Protein AF-A0A6A6PUF9-F1 (afdb_monomer_lite)

Structure (mmCIF, N/CA/C/O backbone):
data_AF-A0A6A6PUF9-F1
#
_entry.id   AF-A0A6A6PUF9-F1
#
loop_
_atom_site.group_PDB
_atom_site.id
_atom_site.type_symbol
_atom_site.label_atom_id
_atom_site.label_alt_id
_atom_site.label_comp_id
_atom_site.label_asym_id
_atom_site.label_entity_id
_atom_site.label_seq_id
_atom_site.pdbx_PDB_ins_code
_atom_site.Cartn_x
_atom_site.Cartn_y
_atom_site.Cartn_z
_atom_site.occupancy
_atom_site.B_iso_or_equiv
_atom_site.auth_seq_id
_atom_site.auth_comp_id
_atom_site.auth_asym_id
_atom_site.auth_atom_id
_atom_site.pdbx_PDB_model_num
ATOM 1 N N . MET A 1 1 ? 23.390 5.758 -29.107 1.00 37.31 1 MET A N 1
ATOM 2 C CA . MET A 1 1 ? 22.254 6.069 -28.213 1.00 37.31 1 MET A CA 1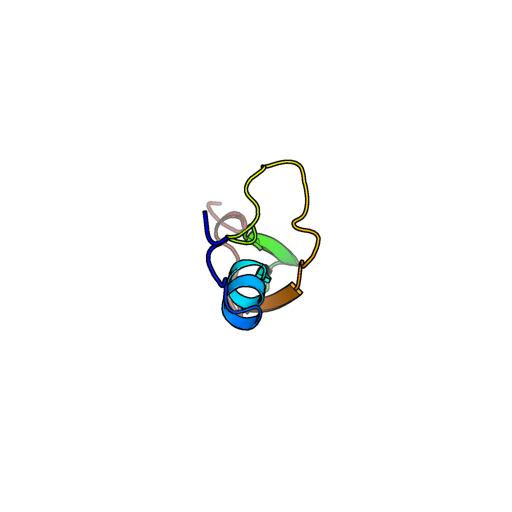
ATOM 3 C C . MET A 1 1 ? 22.435 5.187 -26.984 1.00 37.31 1 MET A C 1
ATOM 5 O O . MET A 1 1 ? 22.137 4.005 -27.063 1.00 37.31 1 MET A O 1
ATOM 9 N N . HIS A 1 2 ? 23.077 5.683 -25.922 1.00 38.00 2 HIS A N 1
ATOM 10 C CA . HIS A 1 2 ? 23.239 4.896 -24.692 1.00 38.00 2 HIS A CA 1
ATOM 11 C C . HIS A 1 2 ? 21.862 4.760 -24.027 1.00 38.00 2 HIS A C 1
ATOM 13 O O . HIS A 1 2 ? 21.208 5.792 -23.849 1.00 38.00 2 HIS A O 1
ATOM 19 N N . PRO A 1 3 ? 21.384 3.550 -23.676 1.00 51.09 3 PRO A N 1
ATOM 20 C CA . PRO A 1 3 ? 20.232 3.457 -22.793 1.00 51.09 3 PRO A CA 1
ATOM 21 C C . PRO A 1 3 ? 20.618 4.136 -21.475 1.00 51.09 3 PRO A C 1
ATOM 23 O O . PRO A 1 3 ? 21.766 3.978 -21.040 1.00 51.09 3 PRO A O 1
ATOM 26 N N . PRO A 1 4 ? 19.725 4.912 -20.838 1.00 55.66 4 PRO A N 1
ATOM 27 C CA . PRO A 1 4 ? 20.028 5.442 -19.523 1.00 55.66 4 PRO A CA 1
ATOM 28 C C . PRO A 1 4 ? 20.363 4.255 -18.630 1.00 55.66 4 PRO A C 1
ATOM 30 O O . PRO A 1 4 ? 19.627 3.268 -18.592 1.00 55.66 4 PRO A O 1
ATOM 33 N N . SER A 1 5 ? 21.505 4.319 -17.961 1.00 57.44 5 SER A N 1
ATOM 34 C CA . SER A 1 5 ? 21.876 3.401 -16.897 1.00 57.44 5 SER A CA 1
ATOM 35 C C . SER A 1 5 ? 20.916 3.632 -15.734 1.00 57.44 5 SER A C 1
ATOM 37 O O . SER A 1 5 ? 21.235 4.297 -14.752 1.00 57.44 5 SER A O 1
ATOM 39 N N . TYR A 1 6 ? 19.683 3.141 -15.864 1.00 57.00 6 TYR A N 1
ATOM 40 C CA . TYR A 1 6 ? 18.739 3.107 -14.765 1.00 57.00 6 TYR A CA 1
ATOM 41 C C . TYR A 1 6 ? 19.367 2.203 -13.714 1.00 57.00 6 TYR A C 1
ATOM 43 O O . TYR A 1 6 ? 19.475 0.991 -13.907 1.00 57.00 6 TYR A O 1
ATOM 51 N N . ASN A 1 7 ? 19.848 2.808 -12.632 1.00 62.81 7 ASN A N 1
ATOM 52 C CA . ASN A 1 7 ? 20.345 2.075 -11.484 1.00 62.81 7 ASN A CA 1
ATOM 53 C C . ASN A 1 7 ? 19.242 1.086 -11.089 1.00 62.81 7 ASN A C 1
ATOM 55 O O . ASN A 1 7 ? 18.118 1.502 -10.814 1.00 62.81 7 ASN A O 1
ATOM 59 N N . PHE A 1 8 ? 19.515 -0.218 -11.128 1.00 61.12 8 PHE A N 1
ATOM 60 C CA . PHE A 1 8 ? 18.497 -1.244 -10.880 1.00 61.12 8 PHE A CA 1
ATOM 61 C C . PHE A 1 8 ? 17.765 -0.995 -9.549 1.00 61.12 8 PHE A C 1
ATOM 63 O O . PHE A 1 8 ? 16.555 -1.158 -9.467 1.00 61.12 8 PHE A O 1
ATOM 70 N N . ILE A 1 9 ? 18.475 -0.470 -8.547 1.00 59.66 9 ILE A N 1
ATOM 71 C CA . ILE A 1 9 ? 17.923 -0.063 -7.248 1.00 59.66 9 ILE A CA 1
ATOM 72 C C . ILE A 1 9 ? 16.927 1.106 -7.371 1.00 59.66 9 ILE A C 1
ATOM 74 O O . ILE A 1 9 ? 15.865 1.079 -6.754 1.00 59.66 9 ILE A O 1
ATOM 78 N N . GLU A 1 10 ? 17.223 2.114 -8.193 1.00 62.66 10 GLU A N 1
ATOM 79 C CA . GLU A 1 10 ? 16.298 3.219 -8.488 1.00 62.66 10 GLU A CA 1
ATOM 80 C C . GLU A 1 10 ? 15.048 2.725 -9.227 1.00 62.66 10 GLU A C 1
ATOM 82 O O . GLU A 1 10 ? 13.937 3.176 -8.946 1.00 62.66 10 GLU A O 1
ATOM 87 N N . LEU A 1 11 ? 15.212 1.773 -10.150 1.00 62.56 11 LEU A N 1
ATOM 88 C CA . LEU A 1 11 ? 14.095 1.145 -10.852 1.00 62.56 11 LEU A CA 1
ATOM 89 C C . LEU A 1 11 ? 13.228 0.325 -9.887 1.00 62.56 11 LEU A C 1
ATOM 91 O O . LEU A 1 11 ? 12.009 0.458 -9.916 1.00 62.56 11 LEU A O 1
ATOM 95 N N . VAL A 1 12 ? 13.841 -0.457 -8.996 1.00 62.91 12 VAL A N 1
ATOM 96 C CA . VAL A 1 12 ? 13.143 -1.243 -7.968 1.00 62.91 12 VAL A CA 1
ATOM 97 C C . VAL A 1 12 ? 12.382 -0.333 -7.005 1.00 62.91 12 VAL A C 1
ATOM 99 O O . VAL A 1 12 ? 11.210 -0.590 -6.754 1.00 62.91 12 VAL A O 1
ATOM 102 N N . ASN A 1 13 ? 12.983 0.769 -6.540 1.00 66.06 13 ASN A N 1
ATOM 103 C CA . ASN A 1 13 ? 12.302 1.753 -5.689 1.00 66.06 13 ASN A CA 1
ATOM 104 C C . ASN A 1 13 ? 11.123 2.434 -6.402 1.00 66.06 13 ASN A C 1
ATOM 106 O O . ASN A 1 13 ? 10.082 2.673 -5.793 1.00 66.06 13 ASN A O 1
ATOM 110 N N . LYS A 1 14 ? 11.244 2.701 -7.707 1.00 69.38 14 LYS A N 1
ATOM 111 C CA . LYS A 1 14 ? 10.135 3.219 -8.526 1.00 69.38 14 LYS A CA 1
ATOM 112 C C . LYS A 1 14 ? 9.092 2.146 -8.845 1.00 69.38 14 LYS A C 1
ATOM 114 O O . LYS A 1 14 ? 7.958 2.488 -9.171 1.00 69.38 14 LYS A O 1
ATOM 119 N N . CYS A 1 15 ? 9.440 0.868 -8.729 1.00 76.81 15 CYS A N 1
ATOM 120 C CA . CYS A 1 15 ? 8.559 -0.271 -8.961 1.00 76.81 15 CYS A CA 1
ATOM 121 C C . CYS A 1 15 ? 7.978 -0.907 -7.699 1.00 76.81 15 CYS A C 1
ATOM 123 O O . CYS A 1 15 ? 7.555 -2.064 -7.723 1.00 76.81 15 CYS A O 1
ATOM 125 N N . VAL A 1 16 ? 7.886 -0.140 -6.615 1.00 77.06 16 VAL A N 1
ATOM 126 C CA . VAL A 1 16 ? 7.176 -0.575 -5.415 1.00 77.06 16 VAL A CA 1
ATOM 127 C C . VAL A 1 16 ? 5.696 -0.217 -5.530 1.00 77.06 16 VAL A C 1
ATOM 129 O O . VAL A 1 16 ? 5.346 0.951 -5.683 1.00 77.06 16 VAL A O 1
ATOM 132 N N . GLN A 1 17 ? 4.822 -1.213 -5.435 1.00 81.00 17 GLN A N 1
ATOM 133 C CA . GLN A 1 17 ? 3.407 -1.019 -5.141 1.00 81.00 17 GLN A CA 1
ATOM 134 C C . GLN A 1 17 ? 3.241 -0.935 -3.625 1.00 81.00 17 GLN A C 1
ATOM 136 O O . GLN A 1 17 ? 3.722 -1.802 -2.892 1.00 81.00 17 GLN A O 1
ATOM 141 N N . ILE A 1 18 ? 2.558 0.104 -3.152 1.00 84.50 18 ILE A N 1
ATOM 142 C CA . ILE A 1 18 ? 2.315 0.290 -1.723 1.00 84.50 18 ILE A CA 1
ATOM 143 C C . ILE A 1 18 ? 0.859 -0.060 -1.439 1.00 84.50 18 ILE A C 1
ATOM 145 O O . ILE A 1 18 ? -0.046 0.530 -2.017 1.00 84.50 18 ILE A O 1
ATOM 149 N N . THR A 1 19 ? 0.625 -1.036 -0.565 1.00 86.81 19 THR A N 1
ATOM 150 C CA . THR A 1 19 ? -0.718 -1.364 -0.077 1.00 86.81 19 THR A CA 1
ATOM 151 C C . THR A 1 19 ? -0.886 -0.803 1.323 1.00 86.81 19 THR A C 1
ATOM 153 O O . THR A 1 19 ? -0.206 -1.214 2.262 1.00 86.81 19 THR A O 1
ATOM 156 N N . HIS A 1 20 ? -1.794 0.149 1.453 1.00 89.06 20 HIS A N 1
ATOM 157 C CA . HIS A 1 20 ? -2.190 0.770 2.701 1.00 89.06 20 HIS A CA 1
ATOM 158 C C . HIS A 1 20 ? -3.337 -0.045 3.290 1.00 89.06 20 HIS A C 1
ATOM 160 O O . HIS A 1 20 ? -4.392 -0.119 2.671 1.00 89.06 20 HIS A O 1
ATOM 166 N N . TYR A 1 21 ? -3.150 -0.646 4.459 1.00 88.69 21 TYR A N 1
ATOM 167 C CA . TYR A 1 21 ? -4.216 -1.314 5.206 1.00 88.69 21 TYR A CA 1
ATOM 168 C C . TYR A 1 21 ? -4.657 -0.409 6.345 1.00 88.69 21 TYR A C 1
ATOM 170 O O . TYR A 1 21 ? -3.816 0.128 7.065 1.00 88.69 21 TYR A O 1
ATOM 178 N N . TYR A 1 22 ? -5.962 -0.251 6.510 1.00 87.88 22 TYR A N 1
ATOM 179 C CA . TYR A 1 22 ? -6.549 0.601 7.535 1.00 87.88 22 TYR A CA 1
ATOM 180 C C . TYR A 1 22 ? -7.266 -0.243 8.582 1.00 87.88 22 TYR A C 1
ATOM 182 O O . TYR A 1 22 ? -7.767 -1.328 8.282 1.00 87.88 22 TYR A O 1
ATOM 190 N N . LEU A 1 23 ? -7.387 0.289 9.800 1.00 86.00 23 LEU A N 1
ATOM 191 C CA . LEU A 1 23 ? -8.030 -0.408 10.918 1.00 86.00 23 LEU A CA 1
ATOM 192 C C . LEU A 1 23 ? -9.485 -0.817 10.614 1.00 86.00 23 LEU A C 1
ATOM 194 O O . LEU A 1 23 ? -9.981 -1.802 11.149 1.00 86.00 23 LEU A O 1
ATOM 198 N N . CYS A 1 24 ? -10.173 -0.084 9.732 1.00 86.38 24 CYS A N 1
ATOM 199 C CA . CYS A 1 24 ? -11.542 -0.408 9.331 1.00 86.38 24 CYS A CA 1
ATOM 200 C C . CYS A 1 24 ? -11.660 -1.559 8.309 1.00 86.38 24 CYS A C 1
ATOM 202 O O . CYS A 1 24 ? -12.751 -1.818 7.817 1.00 86.38 24 CYS A O 1
ATOM 204 N N . GLY A 1 25 ? -10.563 -2.252 7.981 1.00 84.00 25 GLY A N 1
ATOM 205 C CA . GLY A 1 25 ? -10.555 -3.406 7.073 1.00 84.00 25 GLY A CA 1
ATOM 206 C C . GLY A 1 25 ? -10.434 -3.051 5.588 1.00 84.00 25 GLY A C 1
ATOM 207 O O . GLY A 1 25 ? -10.249 -3.939 4.758 1.00 84.00 25 GLY A O 1
ATOM 208 N N . HIS A 1 26 ? -10.480 -1.765 5.236 1.00 86.62 26 HIS A N 1
ATOM 209 C CA . HIS A 1 26 ? -10.219 -1.305 3.875 1.00 86.62 26 HIS A CA 1
ATOM 210 C C . HIS A 1 26 ? -8.728 -1.316 3.545 1.00 86.62 26 HIS A C 1
ATOM 212 O O . HIS A 1 26 ? -7.869 -1.103 4.408 1.00 86.62 26 HIS A O 1
ATOM 218 N N . ASN A 1 27 ? -8.432 -1.516 2.262 1.00 86.88 27 ASN A N 1
ATOM 219 C CA . ASN A 1 27 ? -7.096 -1.359 1.718 1.00 86.88 27 ASN A CA 1
ATOM 220 C C . ASN A 1 27 ? -7.095 -0.391 0.530 1.00 86.88 27 ASN A C 1
ATOM 222 O O . ASN A 1 27 ? -8.051 -0.314 -0.239 1.00 86.88 27 ASN A O 1
ATOM 226 N N . ARG A 1 28 ? -6.012 0.374 0.399 1.00 84.31 28 ARG A N 1
ATOM 227 C CA . ARG A 1 28 ? -5.762 1.261 -0.737 1.00 84.31 28 ARG A CA 1
ATOM 228 C C . ARG A 1 28 ? -4.433 0.890 -1.360 1.00 84.31 28 ARG A C 1
ATOM 230 O O . ARG A 1 28 ? -3.415 0.840 -0.679 1.00 84.31 28 ARG A O 1
ATOM 237 N N . VAL A 1 29 ? -4.453 0.618 -2.656 1.00 84.75 29 VAL A N 1
ATOM 238 C CA . VAL A 1 29 ? -3.262 0.211 -3.396 1.00 84.75 29 VAL A CA 1
ATOM 239 C C . VAL A 1 29 ? -2.773 1.389 -4.227 1.00 84.75 29 VAL A C 1
ATOM 241 O O . VAL A 1 29 ? -3.437 1.808 -5.176 1.00 84.75 29 VAL A O 1
ATOM 244 N N . ASP A 1 30 ? -1.599 1.906 -3.887 1.00 81.06 30 ASP A N 1
ATOM 245 C CA . ASP A 1 30 ? -0.906 2.909 -4.677 1.00 81.06 30 A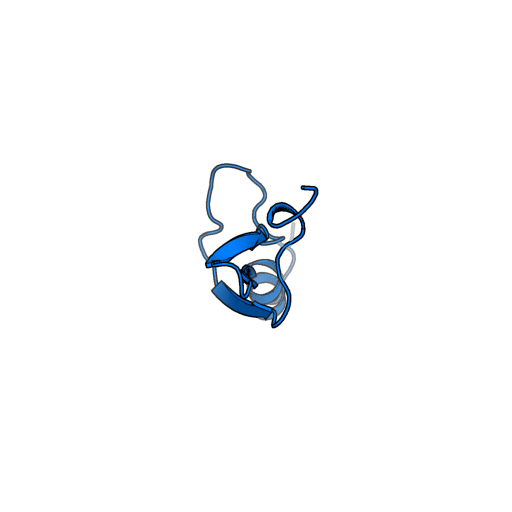SP A CA 1
ATOM 246 C C . ASP A 1 30 ? -0.162 2.257 -5.837 1.00 81.06 30 ASP A C 1
ATOM 248 O O . ASP A 1 30 ? 0.530 1.239 -5.712 1.00 81.06 30 ASP A O 1
ATOM 252 N N . LYS A 1 31 ? -0.328 2.854 -7.015 1.00 71.81 31 LYS A N 1
ATOM 253 C CA . LYS A 1 31 ? 0.290 2.359 -8.236 1.00 71.81 31 LYS A CA 1
ATOM 254 C C . LYS A 1 31 ? 1.805 2.527 -8.140 1.00 71.81 31 LYS A C 1
ATOM 256 O O . LYS A 1 31 ? 2.288 3.608 -7.819 1.00 71.81 31 LYS A O 1
ATOM 261 N N . ALA A 1 32 ? 2.549 1.490 -8.514 1.00 75.06 32 ALA A N 1
ATOM 262 C CA . ALA A 1 32 ? 3.994 1.600 -8.661 1.00 75.06 32 ALA A CA 1
ATOM 263 C C . ALA A 1 32 ? 4.344 2.723 -9.654 1.00 75.06 32 ALA A C 1
ATOM 265 O O . ALA A 1 32 ? 3.817 2.751 -10.770 1.00 75.06 32 ALA A O 1
ATOM 266 N N . GLY A 1 33 ? 5.233 3.641 -9.266 1.00 71.12 33 GLY A N 1
ATOM 267 C CA . GLY A 1 33 ? 5.601 4.814 -10.071 1.00 71.12 33 GLY A CA 1
ATOM 268 C C . GLY A 1 33 ? 6.193 4.466 -11.442 1.00 71.12 33 GLY A C 1
ATOM 269 O O . GLY A 1 33 ? 6.057 5.226 -12.395 1.00 71.12 33 GLY A O 1
ATOM 270 N N . CYS A 1 34 ? 6.789 3.283 -11.580 1.00 72.44 34 CYS A N 1
ATOM 271 C CA . CYS A 1 34 ? 7.317 2.775 -12.842 1.00 72.44 34 CYS A CA 1
ATOM 272 C C . CYS A 1 34 ? 6.255 2.138 -13.755 1.00 72.44 34 CYS A C 1
ATOM 274 O O . CYS A 1 34 ? 6.553 1.769 -14.892 1.00 72.44 34 CYS A O 1
ATOM 276 N N . ALA A 1 35 ? 5.015 1.971 -13.287 1.00 69.19 35 ALA A N 1
ATOM 277 C CA . ALA A 1 35 ? 3.945 1.428 -14.106 1.00 69.19 35 ALA A CA 1
ATOM 278 C C . ALA A 1 35 ? 3.506 2.480 -15.137 1.00 69.19 35 ALA A C 1
ATOM 280 O O . ALA A 1 35 ? 2.626 3.305 -14.889 1.00 69.19 35 ALA A O 1
ATOM 281 N N . VAL A 1 36 ? 4.093 2.416 -16.332 1.00 64.88 36 VAL A N 1
ATOM 282 C CA . VAL A 1 36 ? 3.817 3.336 -17.452 1.00 64.88 36 VAL A CA 1
ATOM 283 C C . VAL A 1 36 ? 2.389 3.174 -17.999 1.00 64.88 36 VAL A C 1
ATOM 285 O O . VAL A 1 36 ? 1.830 4.072 -18.614 1.00 64.88 36 VAL A O 1
ATOM 288 N N . SER A 1 37 ? 1.753 2.026 -17.748 1.00 60.78 37 SER A N 1
ATOM 289 C CA . SER A 1 37 ? 0.403 1.694 -18.222 1.00 60.78 37 SER A CA 1
ATOM 290 C C . SER A 1 37 ? -0.551 1.425 -17.062 1.00 60.78 37 SER A C 1
ATOM 292 O O . SER A 1 37 ? -0.139 0.939 -16.014 1.00 60.78 37 SER A O 1
ATOM 294 N N . LYS A 1 38 ? -1.841 1.756 -17.216 1.00 57.25 38 LYS A N 1
ATOM 295 C CA . LYS A 1 38 ? -2.873 1.494 -16.187 1.00 57.25 38 LYS A CA 1
ATOM 296 C C . LYS A 1 38 ? -3.218 0.005 -16.035 1.00 57.25 38 LYS A C 1
ATOM 298 O O . LYS A 1 38 ? -3.722 -0.384 -14.995 1.00 57.25 38 LYS A O 1
ATOM 303 N N . ARG A 1 39 ? -2.960 -0.808 -17.068 1.00 56.09 39 ARG A N 1
ATOM 304 C CA . ARG A 1 39 ? -3.416 -2.208 -17.159 1.00 56.09 39 ARG A CA 1
ATOM 305 C C . ARG A 1 39 ? -2.315 -3.261 -17.016 1.00 56.09 39 ARG A C 1
ATOM 307 O O . ARG A 1 39 ? -2.631 -4.432 -16.865 1.00 56.09 39 ARG A O 1
ATOM 314 N N . ARG A 1 40 ? -1.038 -2.877 -17.105 1.00 54.72 40 ARG A N 1
ATOM 315 C CA . ARG A 1 40 ? 0.087 -3.824 -17.101 1.00 54.72 40 ARG A CA 1
ATOM 316 C C . ARG A 1 40 ? 0.909 -3.622 -15.837 1.00 54.72 40 ARG A C 1
ATOM 318 O O . ARG A 1 40 ? 1.391 -2.512 -15.608 1.00 54.72 40 ARG A O 1
ATOM 325 N N . ALA A 1 41 ? 1.051 -4.678 -15.038 1.00 58.47 41 ALA A N 1
ATOM 326 C CA . ALA A 1 41 ? 1.998 -4.692 -13.932 1.00 58.47 41 ALA A CA 1
ATOM 327 C C . ALA A 1 41 ? 3.409 -4.450 -14.486 1.00 58.47 41 ALA A C 1
ATOM 329 O O . ALA A 1 41 ? 3.760 -4.975 -15.547 1.00 58.47 41 ALA A O 1
ATOM 330 N N . CYS A 1 42 ? 4.209 -3.638 -13.795 1.00 62.81 42 CYS A N 1
ATOM 331 C CA . CYS A 1 42 ? 5.628 -3.599 -14.108 1.00 62.81 42 CYS A CA 1
ATOM 332 C C . CYS A 1 42 ? 6.211 -4.947 -13.676 1.00 62.81 42 CYS A C 1
ATOM 334 O O . CYS A 1 42 ? 5.985 -5.353 -12.542 1.00 62.81 42 CYS A O 1
ATOM 336 N N . GLY A 1 43 ? 6.916 -5.659 -14.558 1.00 63.53 43 GLY A N 1
ATOM 337 C CA . GLY A 1 43 ? 7.418 -7.018 -14.292 1.00 63.53 43 GLY A CA 1
ATOM 338 C C . GLY A 1 43 ? 8.403 -7.138 -13.117 1.00 63.53 43 GLY A C 1
ATOM 339 O O . GLY A 1 43 ? 8.846 -8.238 -12.814 1.00 63.53 43 GLY A O 1
ATOM 340 N N . VAL A 1 44 ? 8.731 -6.021 -12.460 1.00 61.03 44 VAL A N 1
ATOM 341 C CA . VAL A 1 44 ? 9.566 -5.911 -11.256 1.00 61.03 44 VAL A CA 1
ATOM 342 C C . VAL A 1 44 ? 8.725 -5.322 -10.115 1.00 61.03 44 VAL A C 1
ATOM 344 O O . VAL A 1 44 ? 9.109 -4.336 -9.497 1.00 61.03 44 VAL A O 1
ATOM 347 N N . LEU A 1 45 ? 7.514 -5.837 -9.893 1.00 67.00 45 LEU A N 1
ATOM 348 C CA . LEU A 1 45 ? 6.630 -5.307 -8.855 1.00 67.00 45 LEU A CA 1
ATOM 349 C C . LEU A 1 45 ? 7.110 -5.796 -7.483 1.00 67.00 45 LEU A C 1
ATOM 351 O O . LEU A 1 45 ? 7.002 -6.982 -7.177 1.00 67.00 45 LEU A O 1
ATOM 355 N N . ASN A 1 46 ? 7.638 -4.892 -6.662 1.00 72.75 46 ASN A N 1
ATOM 356 C CA . ASN A 1 46 ? 7.861 -5.173 -5.247 1.00 72.75 46 ASN A CA 1
ATOM 357 C C . ASN A 1 46 ? 6.640 -4.687 -4.457 1.00 72.75 46 ASN A C 1
ATOM 359 O O . ASN A 1 46 ? 6.138 -3.597 -4.727 1.00 72.75 46 ASN A O 1
ATOM 363 N N . ASN A 1 47 ? 6.162 -5.461 -3.487 1.00 76.19 47 ASN A N 1
ATOM 364 C CA . ASN A 1 47 ? 4.998 -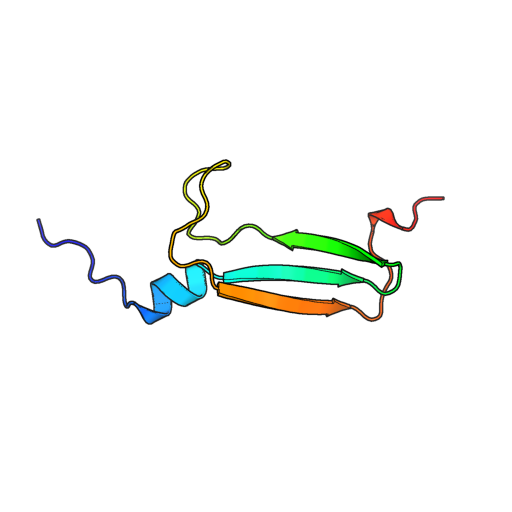5.083 -2.686 1.00 76.19 47 ASN A CA 1
ATOM 365 C C . ASN A 1 47 ? 5.443 -4.624 -1.303 1.00 76.19 47 ASN A C 1
ATOM 367 O O . ASN A 1 47 ? 6.111 -5.358 -0.579 1.00 76.19 47 ASN A O 1
ATOM 371 N N . ARG A 1 48 ? 5.037 -3.413 -0.921 1.00 83.44 48 ARG A N 1
ATOM 372 C CA . ARG A 1 48 ? 5.243 -2.876 0.423 1.00 83.44 48 ARG A CA 1
ATOM 373 C C . ARG A 1 48 ? 3.900 -2.654 1.096 1.00 83.44 48 ARG A C 1
ATOM 375 O O . ARG A 1 48 ? 3.053 -1.938 0.575 1.00 83.44 48 ARG A O 1
ATOM 382 N N . SER A 1 49 ? 3.730 -3.227 2.277 1.00 85.69 49 SER A N 1
ATOM 383 C CA . SER A 1 49 ? 2.536 -3.019 3.092 1.00 85.69 49 SER A CA 1
ATOM 384 C C . SER A 1 49 ? 2.784 -1.913 4.112 1.00 85.69 49 SER A C 1
ATOM 386 O O . SER A 1 49 ? 3.834 -1.881 4.754 1.00 85.69 49 SER A O 1
ATOM 388 N N . VAL A 1 50 ? 1.819 -1.011 4.266 1.00 88.38 50 VAL A N 1
ATOM 389 C CA . VAL A 1 50 ? 1.803 0.014 5.313 1.00 88.38 50 VAL A CA 1
ATOM 390 C C . VAL A 1 50 ? 0.505 -0.143 6.087 1.00 88.38 50 VAL A C 1
ATOM 392 O O . VAL A 1 50 ? -0.572 -0.097 5.499 1.00 88.38 50 VAL A O 1
ATOM 395 N N . HIS A 1 51 ? 0.604 -0.346 7.396 1.00 89.31 51 HIS A N 1
ATOM 396 C CA . HIS A 1 51 ? -0.558 -0.405 8.277 1.00 89.31 51 HIS A CA 1
ATOM 397 C C . HIS A 1 51 ? -0.799 0.969 8.896 1.00 89.31 51 HIS A C 1
ATOM 399 O O . HIS A 1 51 ? 0.113 1.563 9.466 1.00 89.31 51 HIS A O 1
ATOM 405 N N . HIS A 1 52 ? -2.025 1.464 8.759 1.00 86.50 52 HIS A N 1
ATOM 406 C CA . HIS A 1 52 ? -2.505 2.688 9.386 1.00 86.50 52 HIS A CA 1
ATOM 407 C C . HIS A 1 52 ? -3.366 2.313 10.585 1.00 86.50 52 HIS A C 1
ATOM 409 O O . HIS A 1 52 ? -4.305 1.526 10.465 1.00 86.50 52 HIS A O 1
ATOM 415 N N . GLU A 1 53 ? -3.074 2.919 11.731 1.00 87.00 53 GLU A N 1
ATOM 416 C CA . GLU A 1 53 ? -3.859 2.761 12.964 1.00 87.00 53 GLU A CA 1
ATOM 417 C C . GLU A 1 53 ? -5.161 3.585 12.933 1.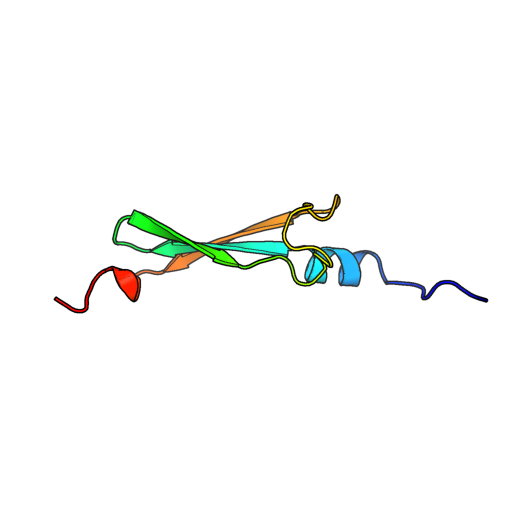00 87.00 53 GLU A C 1
ATOM 419 O O . GLU A 1 53 ? -5.959 3.571 13.867 1.00 87.00 53 GLU A O 1
ATOM 424 N N . THR A 1 54 ? -5.395 4.302 11.834 1.00 84.69 54 THR A N 1
ATOM 425 C CA . THR A 1 54 ? -6.579 5.118 11.578 1.00 84.69 54 THR A CA 1
ATOM 426 C C . THR A 1 54 ? -7.546 4.418 10.620 1.00 84.69 54 THR A C 1
ATOM 428 O O . THR A 1 54 ? -7.199 3.481 9.893 1.00 84.69 54 THR A O 1
ATOM 431 N N . LYS A 1 55 ? -8.803 4.875 10.612 1.00 82.44 55 LYS A N 1
ATOM 432 C CA . LYS A 1 55 ? -9.779 4.498 9.579 1.00 82.44 55 LYS A CA 1
ATOM 433 C C . LYS A 1 55 ? -9.423 5.199 8.261 1.00 82.44 55 LYS A C 1
ATOM 435 O O . LYS A 1 55 ? -8.880 6.302 8.282 1.00 82.44 55 LYS A O 1
ATOM 440 N N . CYS A 1 56 ? -9.712 4.574 7.117 1.00 81.94 56 CYS A N 1
ATOM 441 C CA . CYS A 1 56 ? -9.522 5.239 5.827 1.00 81.94 56 CYS A CA 1
ATOM 442 C C . CYS A 1 56 ? -10.555 6.356 5.634 1.00 81.94 56 CYS A C 1
ATOM 444 O O . CYS A 1 56 ? -11.608 6.345 6.266 1.00 81.94 56 CYS A O 1
ATOM 446 N N . PHE A 1 57 ? -10.280 7.280 4.714 1.00 75.50 57 PHE A N 1
ATOM 447 C CA . PHE A 1 57 ? -11.204 8.365 4.377 1.00 75.50 57 PHE A CA 1
ATOM 448 C C . PHE A 1 57 ? -12.583 7.839 3.924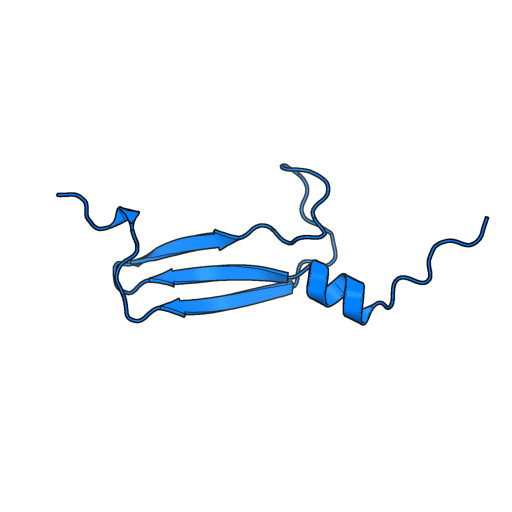 1.00 75.50 57 PHE A C 1
ATOM 450 O O . PHE A 1 57 ? -13.605 8.312 4.402 1.00 75.50 57 PHE A O 1
ATOM 457 N N . ASP A 1 58 ? -12.619 6.762 3.128 1.00 73.69 58 ASP A N 1
ATOM 458 C CA . ASP A 1 58 ? -13.863 6.083 2.719 1.00 73.69 58 ASP A CA 1
ATOM 459 C C . ASP A 1 58 ? -14.669 5.441 3.8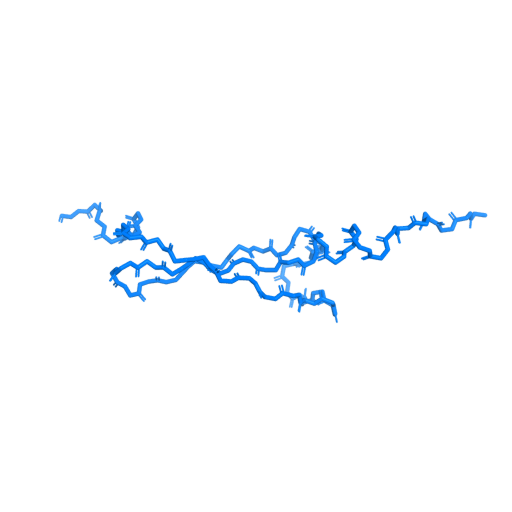68 1.00 73.69 58 ASP A C 1
ATOM 461 O O . ASP A 1 58 ? -15.814 5.054 3.668 1.00 73.69 58 ASP A O 1
ATOM 465 N N . CYS A 1 59 ? -14.100 5.296 5.072 1.00 73.50 59 CYS A N 1
ATOM 466 C CA . CYS A 1 59 ? -14.808 4.726 6.224 1.00 73.50 59 CYS A CA 1
ATOM 467 C C . CYS A 1 59 ? -15.670 5.753 6.979 1.00 73.50 59 CYS A C 1
ATOM 469 O O . CYS A 1 59 ? -16.302 5.366 7.962 1.00 73.50 59 CYS A O 1
ATOM 471 N N . GLY A 1 60 ? -15.703 7.030 6.573 1.00 57.97 60 GLY A N 1
ATOM 472 C CA . GLY A 1 60 ? -16.608 7.998 7.193 1.00 57.97 60 GLY A CA 1
ATOM 473 C C . GLY A 1 60 ? -16.540 9.418 6.635 1.00 57.97 60 GLY A C 1
ATOM 474 O O . GLY A 1 60 ? -15.834 10.257 7.185 1.00 57.97 60 GLY A O 1
ATOM 475 N N . GLU A 1 61 ? -17.382 9.700 5.640 1.00 54.31 61 GLU A N 1
ATOM 476 C CA . GLU A 1 61 ? -18.422 10.720 5.820 1.00 54.31 61 GLU A CA 1
ATOM 477 C C . GLU A 1 61 ? -19.755 9.970 5.966 1.00 54.31 61 GLU A C 1
ATOM 479 O O . GLU A 1 61 ? -20.196 9.294 5.035 1.00 54.31 61 GLU A O 1
ATOM 484 N N . GLY A 1 62 ? -20.340 10.017 7.164 1.00 47.12 62 GLY A N 1
ATOM 485 C CA . GLY A 1 62 ? -21.576 9.329 7.541 1.00 47.12 62 GLY A CA 1
ATOM 486 C C . GLY A 1 62 ? -21.784 9.370 9.043 1.00 47.12 62 GLY A C 1
ATOM 487 O O . GLY A 1 62 ? -21.369 8.393 9.703 1.00 47.12 62 GLY A O 1
#

Radius of gyration: 15.4 Å; chains: 1; bounding box: 45×18×41 Å

Organism: NCBI:txid245834

Foldseek 3Di:
DDDPPCPVVNVLQLQEWEWEAEPVRDIDIDHRNNCPDPPDRDPNHHYHYDYDPHHDPVVDPD

Sequence (62 aa):
MHPPSYNFIELVNKCVQITHYYLCGHNRVDKAGCAVSKRRACGVLNNRSVHHETKCFDCGEG

Secondary structure (DSSP, 8-state):
-PPP---HHHHHHHTEEEEEEETTS-EEEEPPTT--SSSS--TT-EEEEEEESSPPGGG---

pLDDT: mean 71.32, std 13.4, range [37.31, 89.31]